Protein AF-A0A8W8J3T0-F1 (afdb_monomer_lite)

Foldseek 3Di:
DVVLLVVVCVVPVDCVQPPPVLVVLLVLLLVLLCLQQVAAPCQCVVVDPDPDVCGNVVNVVSNVSSVVSLVVSLVVLVCCQCVVQVPPCPPHDSSNSVSSNVSSVVSSVVSVCSNPVDPPPPPD

Structure (mmCIF, N/CA/C/O backbone):
data_AF-A0A8W8J3T0-F1
#
_entry.id   AF-A0A8W8J3T0-F1
#
loop_
_atom_site.group_PDB
_atom_site.id
_atom_site.type_symbol
_atom_site.label_atom_id
_atom_site.label_alt_id
_atom_site.label_comp_id
_atom_site.label_asym_id
_atom_site.label_entity_id
_atom_site.label_seq_id
_atom_site.pdbx_PDB_ins_code
_atom_site.Cartn_x
_atom_site.Cartn_y
_atom_site.Cartn_z
_atom_site.occupancy
_atom_site.B_iso_or_equiv
_atom_site.auth_seq_id
_atom_site.auth_comp_id
_atom_site.auth_asym_id
_atom_site.auth_atom_id
_atom_site.pdbx_PDB_model_num
ATOM 1 N N . GLY A 1 1 ? -5.640 -7.454 -0.450 1.00 80.81 1 GLY A N 1
ATOM 2 C CA . GLY A 1 1 ? -5.520 -6.160 0.244 1.00 80.81 1 GLY A CA 1
ATOM 3 C C . GLY A 1 1 ? -6.881 -5.531 0.464 1.00 80.81 1 GLY A C 1
ATOM 4 O O . GLY A 1 1 ? -7.408 -5.651 1.555 1.00 80.81 1 GLY A O 1
ATOM 5 N N . TRP A 1 2 ? -7.462 -4.909 -0.566 1.00 89.06 2 TRP A N 1
ATOM 6 C CA . TRP A 1 2 ? -8.687 -4.097 -0.457 1.00 89.06 2 TRP A CA 1
ATOM 7 C C . TRP A 1 2 ? -9.894 -4.780 0.194 1.00 89.06 2 TRP A C 1
ATOM 9 O O . TRP A 1 2 ? -10.558 -4.149 1.005 1.00 89.06 2 TRP A O 1
ATOM 19 N N . TRP A 1 3 ? -10.127 -6.066 -0.076 1.00 88.44 3 TRP A N 1
ATOM 20 C CA . TRP A 1 3 ? -11.219 -6.826 0.544 1.00 88.44 3 TRP A CA 1
ATOM 21 C C . TRP A 1 3 ? -11.219 -6.787 2.079 1.00 88.44 3 TRP A C 1
ATOM 23 O O . TRP A 1 3 ? -12.280 -6.664 2.674 1.00 88.44 3 TRP A O 1
ATOM 33 N N . ILE A 1 4 ? -10.042 -6.813 2.712 1.00 88.75 4 ILE A N 1
ATOM 34 C CA . ILE A 1 4 ? -9.906 -6.796 4.180 1.00 88.75 4 ILE A CA 1
ATOM 35 C C . ILE A 1 4 ? -10.324 -5.437 4.756 1.00 88.75 4 ILE A C 1
ATOM 37 O O . ILE A 1 4 ? -10.944 -5.361 5.809 1.00 88.75 4 ILE A O 1
ATOM 41 N N . VAL A 1 5 ? -10.008 -4.350 4.050 1.00 88.44 5 VAL A N 1
ATOM 42 C CA . VAL A 1 5 ? -10.386 -3.000 4.484 1.00 88.44 5 VAL A CA 1
ATOM 43 C C . VAL A 1 5 ? -11.838 -2.672 4.157 1.00 88.44 5 VAL A C 1
ATOM 45 O O . VAL A 1 5 ? -12.456 -1.918 4.899 1.00 88.44 5 VAL A O 1
ATOM 48 N N . ILE A 1 6 ? -12.408 -3.257 3.102 1.00 88.56 6 ILE A N 1
ATOM 49 C CA . ILE A 1 6 ? -13.845 -3.152 2.813 1.00 88.56 6 ILE A CA 1
ATOM 50 C C . ILE A 1 6 ? -14.662 -3.864 3.897 1.00 88.56 6 ILE A C 1
ATOM 52 O O . ILE A 1 6 ? -15.648 -3.305 4.364 1.00 88.56 6 ILE A O 1
ATOM 56 N N . ASP A 1 7 ? -14.231 -5.050 4.329 1.00 89.56 7 ASP A N 1
ATOM 57 C CA . ASP A 1 7 ? -14.840 -5.768 5.454 1.00 89.56 7 ASP A CA 1
ATOM 58 C C . ASP A 1 7 ? -14.794 -4.937 6.749 1.00 89.56 7 ASP A C 1
ATOM 60 O O . ASP A 1 7 ? -15.827 -4.685 7.369 1.00 89.56 7 ASP A O 1
ATOM 64 N N . ALA A 1 8 ? -13.622 -4.391 7.094 1.00 86.50 8 ALA A N 1
ATOM 65 C CA . ALA A 1 8 ? -13.485 -3.512 8.254 1.00 86.50 8 ALA A CA 1
ATOM 66 C C . ALA A 1 8 ? -14.356 -2.243 8.152 1.00 86.50 8 ALA A C 1
ATOM 68 O O . ALA A 1 8 ? -14.984 -1.857 9.134 1.00 86.50 8 ALA A O 1
ATOM 69 N N . ALA A 1 9 ? -14.448 -1.618 6.974 1.00 86.44 9 ALA A N 1
ATOM 70 C CA . ALA A 1 9 ? -15.292 -0.440 6.755 1.00 86.44 9 ALA A CA 1
ATOM 71 C C . ALA A 1 9 ? -16.797 -0.756 6.824 1.00 86.44 9 ALA A C 1
ATOM 73 O O . ALA A 1 9 ? -17.586 0.100 7.217 1.00 86.44 9 ALA A O 1
ATOM 74 N N . ALA A 1 10 ? -17.207 -1.973 6.454 1.00 86.88 10 ALA A N 1
ATOM 75 C CA . ALA A 1 10 ? -18.591 -2.420 6.577 1.00 86.88 10 ALA A CA 1
ATOM 76 C C . ALA A 1 10 ? -18.977 -2.711 8.038 1.00 86.88 10 ALA A C 1
ATOM 78 O O . ALA A 1 10 ? -20.106 -2.432 8.437 1.00 86.88 10 ALA A O 1
ATOM 79 N N . MET A 1 11 ? -18.043 -3.241 8.835 1.00 86.56 11 MET A N 1
ATOM 80 C CA . MET A 1 11 ? -18.246 -3.524 10.259 1.00 86.56 11 MET A CA 1
ATOM 81 C C . MET A 1 11 ? -18.209 -2.253 11.127 1.00 86.56 11 MET A C 1
ATOM 83 O O . MET A 1 11 ? -18.921 -2.170 12.127 1.00 86.56 11 MET A O 1
ATOM 87 N N . TYR A 1 12 ? -17.404 -1.259 10.736 1.00 84.25 12 TYR A N 1
ATOM 88 C CA . TYR A 1 12 ? -17.196 -0.007 11.472 1.00 84.25 12 TYR A CA 1
ATOM 89 C C . TYR A 1 12 ? -17.506 1.214 10.587 1.00 84.25 12 TYR A C 1
ATOM 91 O O . TYR A 1 12 ? -16.588 1.864 10.084 1.00 84.25 12 TYR A O 1
ATOM 99 N N . PRO A 1 13 ? -18.798 1.536 10.374 1.00 77.31 13 PRO A N 1
ATOM 100 C CA . PRO A 1 13 ? -19.206 2.641 9.502 1.00 77.31 13 PRO A CA 1
ATOM 101 C C . PRO A 1 13 ? -19.000 4.031 10.129 1.00 77.31 13 PRO A C 1
ATOM 103 O O . PRO A 1 13 ? -19.009 5.037 9.415 1.00 77.31 13 PRO A O 1
ATOM 106 N N . ASP A 1 14 ? -18.837 4.098 11.451 1.00 82.00 14 ASP A N 1
ATOM 107 C CA . ASP A 1 14 ? -18.678 5.341 12.198 1.00 82.00 14 ASP A CA 1
ATOM 108 C C . ASP A 1 14 ? -17.248 5.902 12.069 1.00 82.00 14 ASP A C 1
ATOM 110 O O . ASP A 1 14 ? -16.262 5.222 12.356 1.00 82.00 14 ASP A O 1
ATOM 114 N N . GLU A 1 15 ? -17.118 7.191 11.730 1.00 78.19 15 GLU A N 1
ATOM 115 C CA . GLU A 1 15 ? -15.810 7.858 11.551 1.00 78.19 15 GLU A CA 1
ATOM 116 C C . GLU A 1 15 ? -14.951 7.906 12.822 1.00 78.19 15 GLU A C 1
ATOM 118 O O . GLU A 1 15 ? -13.726 8.000 12.729 1.00 78.19 15 GLU A O 1
ATOM 123 N N . LYS A 1 16 ? -15.584 7.837 14.002 1.00 74.00 16 LYS A N 1
ATOM 124 C CA . LYS A 1 16 ? -14.890 7.740 15.297 1.00 74.00 16 LYS A CA 1
ATOM 125 C C . LYS A 1 16 ? -14.101 6.435 15.425 1.00 74.00 16 LYS A C 1
ATOM 127 O O . LYS A 1 16 ? -13.024 6.455 16.006 1.00 74.00 16 LYS A O 1
ATOM 132 N N . ASP A 1 17 ? -14.610 5.347 14.851 1.00 77.44 17 ASP A N 1
ATOM 133 C CA . ASP A 1 17 ? -14.028 4.011 14.968 1.00 77.44 17 ASP A CA 1
ATOM 134 C C . ASP A 1 17 ? -13.109 3.727 13.773 1.00 77.44 17 ASP A C 1
ATOM 136 O O . ASP A 1 17 ? -12.067 3.076 13.903 1.00 77.44 17 ASP A O 1
ATOM 140 N N . PHE A 1 18 ? -13.447 4.280 12.603 1.00 81.56 18 PHE A N 1
ATOM 141 C CA . PHE A 1 18 ? -12.632 4.162 11.407 1.00 81.56 18 PHE A CA 1
ATOM 142 C C . PHE A 1 18 ? -12.596 5.449 10.578 1.00 81.56 18 PHE A C 1
ATOM 144 O O . PHE A 1 18 ? -13.525 5.803 9.850 1.00 81.56 18 PHE A O 1
ATOM 151 N N . ASN A 1 19 ? -11.463 6.150 10.654 1.00 84.00 19 ASN A N 1
ATOM 152 C CA . ASN A 1 19 ? -11.266 7.375 9.896 1.00 84.00 19 ASN A CA 1
ATOM 153 C C . ASN A 1 19 ? -11.045 7.063 8.406 1.00 84.00 19 ASN A C 1
ATOM 155 O O . ASN A 1 19 ? -10.075 6.403 8.025 1.00 84.00 19 ASN A O 1
ATOM 159 N N . LYS A 1 20 ? -11.897 7.631 7.545 1.00 81.56 20 LYS A N 1
ATOM 160 C CA . LYS A 1 20 ? -11.833 7.479 6.081 1.00 81.56 20 LYS A CA 1
ATOM 161 C C . LYS A 1 20 ? -10.485 7.897 5.483 1.00 81.56 20 LYS A C 1
ATOM 163 O O . LYS A 1 20 ? -10.098 7.385 4.434 1.00 81.56 20 LYS A O 1
ATOM 168 N N . ALA A 1 21 ? -9.735 8.779 6.147 1.00 85.88 21 ALA A N 1
ATOM 169 C CA . ALA A 1 21 ? -8.395 9.172 5.722 1.00 85.88 21 ALA A CA 1
ATOM 170 C C . ALA A 1 21 ? -7.420 7.982 5.660 1.00 85.88 21 ALA A C 1
ATOM 172 O O . ALA A 1 21 ? -6.509 7.988 4.829 1.00 85.88 21 ALA A O 1
ATOM 173 N N . PHE A 1 22 ? -7.625 6.932 6.464 1.00 86.56 22 PHE A N 1
ATOM 174 C CA . PHE A 1 22 ? -6.748 5.759 6.488 1.00 86.56 22 PHE A CA 1
ATOM 175 C C . PHE A 1 22 ? -6.787 4.943 5.188 1.00 86.56 22 PHE A C 1
ATOM 177 O O . PHE A 1 22 ? -5.798 4.288 4.850 1.00 86.56 22 PHE A O 1
ATOM 184 N N . HIS A 1 23 ? -7.847 5.065 4.380 1.00 88.12 23 HIS A N 1
ATOM 185 C CA . HIS A 1 23 ? -7.896 4.471 3.039 1.00 88.12 23 HIS A CA 1
ATOM 186 C C . HIS A 1 23 ? -6.824 5.020 2.097 1.00 88.12 23 HIS A C 1
ATOM 188 O O . HIS A 1 23 ? -6.337 4.295 1.227 1.00 88.12 23 HIS A O 1
ATOM 194 N N . THR A 1 24 ? -6.419 6.276 2.291 1.00 89.75 24 THR A N 1
ATOM 195 C CA . THR A 1 24 ? -5.397 6.952 1.480 1.00 89.75 24 THR A CA 1
ATOM 196 C C . THR A 1 24 ? -4.087 6.168 1.469 1.00 89.75 24 THR A C 1
ATOM 198 O O . THR A 1 24 ? -3.434 6.052 0.435 1.00 89.75 24 THR A O 1
ATOM 201 N N . CYS A 1 25 ? -3.738 5.556 2.603 1.00 91.25 25 CYS A N 1
ATOM 202 C CA . CYS A 1 25 ? -2.553 4.720 2.731 1.00 91.25 25 CYS A CA 1
ATOM 203 C C . CYS A 1 25 ? -2.595 3.525 1.756 1.00 91.25 25 CYS A C 1
ATOM 205 O O . CYS A 1 25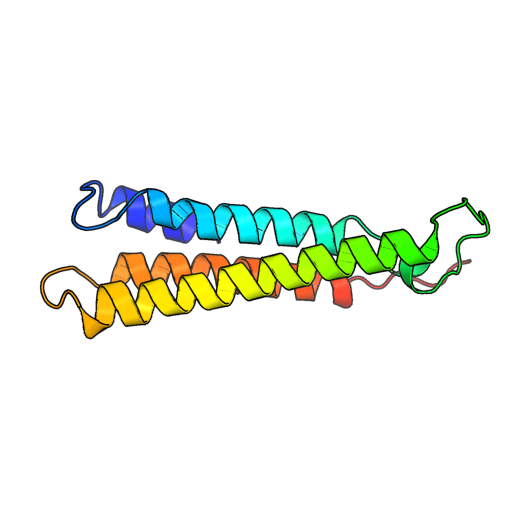 ? -1.667 3.320 0.972 1.00 91.25 25 CYS A O 1
ATOM 207 N N . GLY A 1 26 ? -3.730 2.817 1.706 1.00 90.75 26 GLY A N 1
ATOM 208 C CA . GLY A 1 26 ? -3.953 1.719 0.763 1.00 90.75 26 GLY A CA 1
ATOM 209 C C . GLY A 1 26 ? -3.958 2.157 -0.709 1.00 90.75 26 GLY A C 1
ATOM 210 O O . GLY A 1 26 ? -3.494 1.408 -1.576 1.00 90.75 26 GLY A O 1
ATOM 211 N N . VAL A 1 27 ? -4.426 3.376 -1.011 1.00 93.31 27 VAL A N 1
ATOM 212 C CA . VAL A 1 27 ? -4.343 3.958 -2.366 1.00 93.31 27 VAL A CA 1
ATOM 213 C C . VAL A 1 27 ? -2.885 4.150 -2.777 1.00 93.31 27 VAL A C 1
ATOM 215 O O . VAL A 1 27 ? -2.498 3.686 -3.849 1.00 93.31 27 VAL A O 1
ATOM 218 N N . PHE A 1 28 ? -2.055 4.749 -1.918 1.00 92.88 28 PHE A N 1
ATOM 219 C CA . PHE A 1 28 ? -0.628 4.930 -2.200 1.00 92.88 28 PHE A CA 1
ATOM 220 C C . PHE A 1 28 ? 0.112 3.602 -2.375 1.00 92.88 28 PHE A C 1
ATOM 222 O O . PHE A 1 28 ? 0.911 3.486 -3.304 1.00 92.88 28 PHE A O 1
ATOM 229 N N . ALA A 1 29 ? -0.208 2.575 -1.581 1.00 92.62 29 ALA A N 1
ATOM 230 C CA . ALA A 1 29 ? 0.335 1.231 -1.789 1.00 92.62 29 ALA A CA 1
ATOM 231 C C . ALA A 1 29 ? -0.060 0.643 -3.154 1.00 92.62 29 ALA A C 1
ATOM 233 O O . ALA A 1 29 ? 0.743 -0.016 -3.814 1.00 92.62 29 ALA A O 1
ATOM 234 N N . THR A 1 30 ? -1.290 0.893 -3.609 1.00 94.38 30 THR A N 1
ATOM 235 C CA . THR A 1 30 ? -1.770 0.410 -4.915 1.00 94.38 30 THR A CA 1
ATOM 236 C C . THR A 1 30 ? -1.097 1.155 -6.067 1.00 94.38 30 THR A C 1
ATOM 238 O O . THR A 1 30 ? -0.707 0.541 -7.056 1.00 94.38 30 THR A O 1
ATOM 241 N N . LEU A 1 31 ? -0.894 2.468 -5.933 1.00 93.50 31 LEU A N 1
ATOM 242 C CA . LEU A 1 31 ? -0.101 3.231 -6.895 1.00 93.50 31 LEU A CA 1
ATOM 243 C C . LEU A 1 31 ? 1.341 2.713 -6.928 1.00 93.50 31 LEU A C 1
ATOM 245 O O . LEU A 1 31 ? 1.851 2.432 -8.007 1.00 93.50 31 LEU A O 1
ATOM 249 N N . ALA A 1 32 ? 1.970 2.490 -5.772 1.00 92.56 32 ALA A N 1
ATOM 250 C CA . ALA A 1 32 ? 3.311 1.913 -5.687 1.00 92.56 32 ALA A CA 1
ATOM 251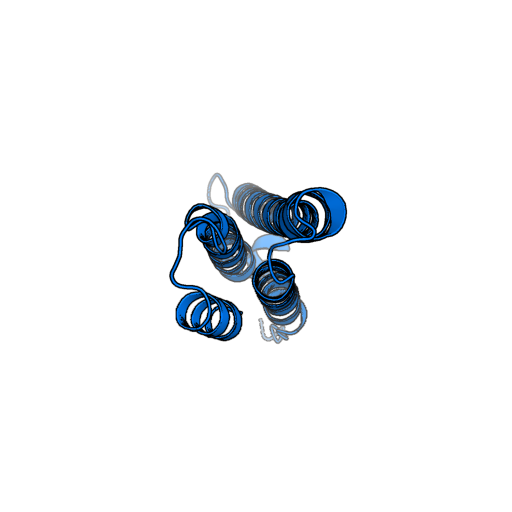 C C . ALA A 1 32 ? 3.407 0.568 -6.422 1.00 92.56 32 ALA A C 1
ATOM 253 O O . ALA A 1 32 ? 4.346 0.353 -7.189 1.00 92.56 32 ALA A O 1
ATOM 254 N N . PHE A 1 33 ? 2.398 -0.299 -6.271 1.00 92.38 33 PHE A N 1
ATOM 255 C CA . PHE A 1 33 ? 2.304 -1.552 -7.020 1.00 92.38 33 PHE A CA 1
ATOM 256 C C . PHE A 1 33 ? 2.356 -1.322 -8.537 1.00 92.38 33 PHE A C 1
ATOM 258 O O . PHE A 1 33 ? 3.122 -2.002 -9.221 1.00 92.38 33 PHE A O 1
ATOM 265 N N . PHE A 1 34 ? 1.595 -0.362 -9.070 1.00 91.94 34 PHE A N 1
ATOM 266 C CA . PHE A 1 34 ? 1.642 -0.046 -10.499 1.00 91.94 34 PHE A CA 1
ATOM 267 C C . PHE A 1 34 ? 2.999 0.516 -10.918 1.00 91.94 34 PHE A C 1
ATOM 269 O O . PHE A 1 34 ? 3.552 0.049 -11.905 1.00 91.94 34 PHE A O 1
ATOM 276 N N . PHE A 1 35 ? 3.574 1.450 -10.157 1.00 89.94 35 PHE A N 1
ATOM 277 C CA . PHE A 1 35 ? 4.877 2.042 -10.475 1.00 89.94 35 PHE A CA 1
ATOM 278 C C . PHE A 1 35 ? 6.005 0.999 -10.525 1.00 89.94 35 PHE A C 1
ATOM 280 O O . PHE A 1 35 ? 6.833 1.021 -11.434 1.00 89.94 35 PHE A O 1
ATOM 287 N N . ILE A 1 36 ? 6.035 0.059 -9.577 1.00 89.50 36 ILE A N 1
ATOM 288 C CA . ILE A 1 36 ? 7.071 -0.983 -9.512 1.00 89.50 36 ILE A CA 1
ATOM 289 C C . ILE A 1 36 ? 6.936 -1.969 -10.683 1.00 89.50 36 ILE A C 1
ATOM 291 O O . ILE A 1 36 ? 7.938 -2.376 -11.286 1.00 89.50 36 ILE A O 1
ATOM 295 N N . ASN A 1 37 ? 5.698 -2.345 -11.013 1.00 88.25 37 ASN A N 1
ATOM 296 C CA . ASN A 1 37 ? 5.408 -3.413 -11.969 1.00 88.25 37 ASN A CA 1
ATOM 297 C C . ASN A 1 37 ? 5.175 -2.928 -13.408 1.00 88.25 37 ASN A C 1
ATOM 299 O O . ASN A 1 37 ? 5.183 -3.750 -14.319 1.00 88.25 37 ASN A O 1
ATOM 303 N N . SER A 1 38 ? 5.021 -1.619 -13.642 1.00 87.31 38 SER A N 1
ATOM 304 C CA . SER A 1 38 ? 4.871 -1.050 -14.991 1.00 87.31 38 SER A CA 1
ATOM 305 C C . SER A 1 38 ? 6.175 -1.012 -15.790 1.00 87.31 38 SER A C 1
ATOM 307 O O . SER A 1 38 ? 6.140 -0.817 -17.000 1.00 87.31 38 SER A O 1
ATOM 309 N N . VAL A 1 39 ? 7.326 -1.158 -15.128 1.00 82.69 39 VAL A N 1
ATOM 310 C CA . VAL A 1 39 ? 8.656 -1.116 -15.756 1.00 82.69 39 VAL A CA 1
ATOM 311 C C . VAL A 1 39 ? 9.182 -2.542 -15.913 1.00 82.69 39 VAL A C 1
ATOM 313 O O . VAL A 1 39 ? 9.199 -3.297 -14.936 1.00 82.69 39 VAL A O 1
ATOM 316 N N . SER A 1 40 ? 9.642 -2.925 -17.109 1.00 78.25 40 SER A N 1
ATOM 317 C CA . SER A 1 40 ? 10.215 -4.265 -17.319 1.00 78.25 40 SER A CA 1
ATOM 318 C C . SER A 1 40 ? 11.587 -4.407 -16.653 1.00 78.25 40 SER A C 1
ATOM 320 O O . SER A 1 40 ? 12.272 -3.412 -16.396 1.00 78.25 40 SER A O 1
ATOM 322 N N . ASN A 1 41 ? 12.012 -5.639 -16.353 1.00 73.69 41 ASN A N 1
ATOM 323 C CA . ASN A 1 41 ? 13.351 -5.848 -15.799 1.00 73.69 41 ASN A CA 1
ATOM 324 C C . ASN A 1 41 ? 14.427 -5.578 -16.868 1.00 73.69 41 ASN A C 1
ATOM 326 O O . ASN A 1 41 ? 15.451 -4.971 -16.551 1.00 73.69 41 ASN A O 1
ATOM 330 N N . GLY A 1 42 ? 14.155 -5.891 -18.140 1.00 71.31 42 GLY A N 1
ATOM 331 C CA . GLY A 1 42 ? 15.008 -5.520 -19.281 1.00 71.31 42 GLY A CA 1
ATOM 332 C C . GLY A 1 42 ? 15.266 -4.010 -19.435 1.00 71.31 42 GLY A C 1
ATOM 333 O O . GLY A 1 42 ? 16.396 -3.606 -19.710 1.00 71.31 42 GLY A O 1
ATOM 334 N N . GLN A 1 43 ? 14.272 -3.152 -19.170 1.00 72.81 43 GLN A N 1
ATOM 335 C CA . GLN A 1 43 ? 14.439 -1.687 -19.197 1.00 72.81 43 GLN A CA 1
ATOM 336 C C . GLN A 1 43 ? 15.348 -1.170 -18.071 1.00 72.81 43 GLN A C 1
ATOM 338 O O . GLN A 1 43 ? 16.023 -0.154 -18.230 1.00 72.81 43 GLN A O 1
ATOM 343 N N . ILE A 1 44 ? 15.389 -1.874 -16.937 1.00 71.31 44 ILE A N 1
ATOM 344 C CA . ILE A 1 44 ? 16.250 -1.537 -15.794 1.00 71.31 44 ILE A CA 1
ATOM 345 C C . ILE A 1 44 ? 17.686 -2.024 -16.028 1.00 71.31 44 ILE A C 1
ATOM 347 O O . ILE A 1 44 ? 18.636 -1.319 -15.672 1.00 71.31 44 ILE A O 1
ATOM 351 N N . ARG A 1 45 ? 17.839 -3.217 -16.626 1.00 70.94 45 ARG A N 1
ATOM 352 C CA . ARG A 1 45 ? 19.134 -3.837 -16.968 1.00 70.94 45 ARG A CA 1
ATOM 353 C C . ARG A 1 45 ? 19.807 -3.182 -18.166 1.00 70.94 45 ARG A C 1
ATOM 355 O O . ARG A 1 45 ? 21.028 -3.217 -18.252 1.00 70.94 45 ARG A O 1
ATOM 362 N N . GLY A 1 46 ? 19.024 -2.545 -19.031 1.00 65.31 46 GLY A N 1
ATOM 363 C CA . GLY A 1 46 ? 19.558 -1.797 -20.154 1.00 65.31 46 GLY A CA 1
ATOM 364 C C . GLY A 1 46 ? 19.668 -2.561 -21.462 1.00 65.31 46 GLY A C 1
ATOM 365 O O . GLY A 1 46 ? 20.372 -2.104 -22.351 1.00 65.31 46 GLY A O 1
ATOM 366 N N . GLU A 1 47 ? 18.954 -3.677 -21.606 1.00 61.62 47 GLU A N 1
ATOM 367 C CA . GLU A 1 47 ? 18.978 -4.506 -22.823 1.00 61.62 47 GLU A CA 1
ATOM 368 C C . GLU A 1 47 ? 18.038 -3.986 -23.927 1.00 61.62 47 GLU A C 1
ATOM 370 O O . G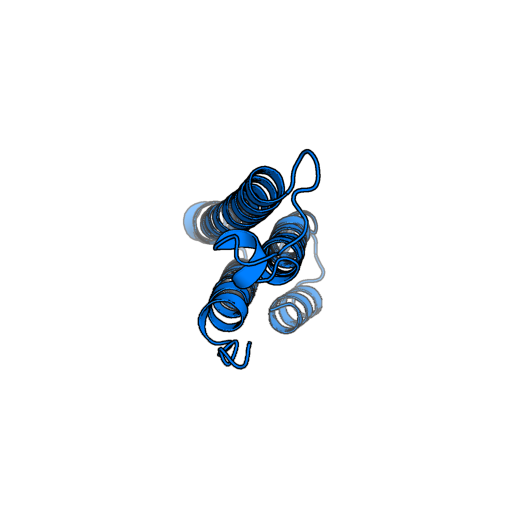LU A 1 47 ? 17.798 -4.635 -24.938 1.00 61.62 47 GLU A O 1
ATOM 375 N N . SER A 1 48 ? 17.484 -2.782 -23.754 1.00 56.78 48 SER A N 1
ATOM 376 C CA . SER A 1 48 ? 16.710 -2.109 -24.797 1.00 56.78 48 SER A CA 1
ATOM 377 C C . SER A 1 48 ? 17.643 -1.451 -25.813 1.00 56.78 48 SER A C 1
ATOM 379 O O . SER A 1 48 ? 18.350 -0.505 -25.483 1.00 56.78 48 SER A O 1
ATOM 381 N N . TYR A 1 49 ? 17.566 -1.886 -27.073 1.00 52.31 49 TYR A N 1
ATOM 382 C CA . TYR A 1 49 ? 18.297 -1.320 -28.219 1.00 52.31 49 TYR A CA 1
ATOM 383 C C . TYR A 1 49 ? 17.910 0.131 -28.586 1.00 52.31 49 TYR A C 1
ATOM 385 O O . TYR A 1 49 ? 18.437 0.677 -29.552 1.00 52.31 49 TYR A O 1
ATOM 393 N N . THR A 1 50 ? 16.992 0.765 -27.843 1.00 54.75 50 THR A N 1
ATOM 394 C CA . THR A 1 50 ? 16.585 2.160 -28.054 1.00 54.75 50 THR A CA 1
ATOM 395 C C . THR A 1 50 ? 17.166 3.043 -26.949 1.00 54.75 50 THR A C 1
ATOM 397 O O . THR A 1 50 ? 16.696 3.057 -25.811 1.00 54.75 50 THR A O 1
ATOM 400 N N . ASP A 1 51 ? 18.203 3.800 -27.292 1.00 55.56 51 ASP A N 1
ATOM 401 C CA . ASP A 1 51 ? 18.776 4.828 -26.425 1.00 55.56 51 ASP A CA 1
ATOM 402 C C . ASP A 1 51 ? 17.926 6.104 -26.554 1.00 55.56 51 ASP A C 1
ATOM 404 O O . ASP A 1 51 ? 18.240 7.050 -27.274 1.00 55.56 51 ASP A O 1
ATOM 408 N N . GLY A 1 52 ? 16.734 6.084 -25.952 1.00 56.00 52 GLY A N 1
ATOM 409 C CA . GLY A 1 52 ? 15.943 7.302 -25.780 1.00 56.00 52 GLY A CA 1
ATOM 410 C C . GLY A 1 52 ? 16.613 8.217 -24.749 1.00 56.00 52 GLY A C 1
ATOM 411 O O . GLY A 1 52 ? 17.159 7.726 -23.767 1.00 56.00 52 GLY A O 1
ATOM 412 N N . CYS A 1 53 ? 16.499 9.541 -24.911 1.00 55.47 53 CYS A N 1
ATOM 413 C CA . CYS A 1 53 ? 17.203 10.581 -24.131 1.00 55.47 53 CYS A CA 1
ATOM 414 C C . CYS A 1 53 ? 17.080 10.494 -22.583 1.00 55.47 53 CYS A C 1
ATOM 416 O O . CYS A 1 53 ? 17.794 11.192 -21.866 1.00 55.47 53 CYS A O 1
ATOM 418 N N . LEU A 1 54 ? 16.175 9.660 -22.054 1.00 57.72 54 LEU A N 1
ATOM 419 C CA . LEU A 1 54 ? 15.937 9.432 -20.622 1.00 57.72 54 LEU A CA 1
ATOM 420 C C . LEU A 1 54 ? 15.911 7.939 -20.221 1.00 57.72 54 LEU A C 1
ATOM 422 O O . LEU A 1 54 ? 15.673 7.648 -19.055 1.00 57.72 54 LEU A O 1
ATOM 426 N N . GLY A 1 55 ? 16.166 7.002 -21.144 1.00 69.31 55 GLY A N 1
ATOM 427 C CA . GLY A 1 55 ? 15.863 5.560 -21.069 1.00 69.31 55 GLY A CA 1
ATOM 428 C C . GLY A 1 55 ? 16.048 4.875 -19.704 1.00 69.31 55 GLY A C 1
ATOM 429 O O . GLY A 1 55 ? 15.123 4.819 -18.892 1.00 69.31 55 GLY A O 1
ATOM 430 N N . GLN A 1 56 ? 17.233 4.317 -19.442 1.00 74.94 56 GLN A N 1
ATOM 431 C CA . GLN A 1 56 ? 17.493 3.536 -18.219 1.00 74.94 56 GLN A CA 1
ATOM 432 C C . GLN A 1 56 ? 17.385 4.372 -16.936 1.00 74.94 56 GLN A C 1
ATOM 434 O O . GLN A 1 56 ? 16.941 3.880 -15.897 1.00 74.94 56 GLN A O 1
ATOM 439 N N . THR A 1 57 ? 17.789 5.643 -16.989 1.00 79.94 57 THR A N 1
ATOM 440 C CA . THR A 1 57 ? 17.774 6.532 -15.821 1.00 79.94 57 THR A CA 1
ATOM 441 C C . THR A 1 57 ? 16.344 6.822 -15.369 1.00 79.94 57 THR A C 1
ATOM 443 O O . THR A 1 57 ? 16.055 6.719 -14.178 1.00 79.94 57 THR A O 1
ATOM 446 N N . ALA A 1 58 ? 15.419 7.095 -16.295 1.00 82.06 58 ALA A N 1
ATOM 447 C CA . ALA A 1 58 ? 14.008 7.287 -15.969 1.00 8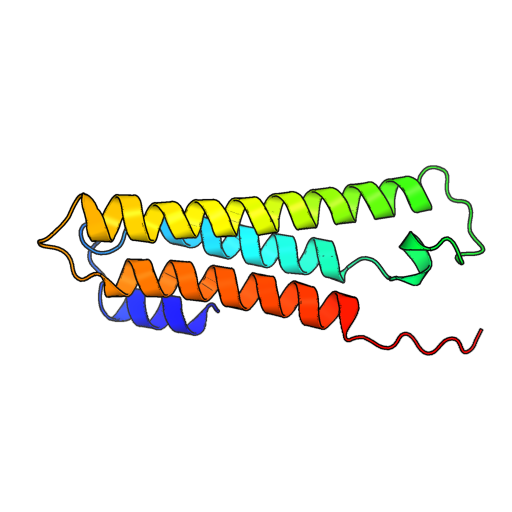2.06 58 ALA A CA 1
ATOM 448 C C . ALA A 1 58 ? 13.360 5.999 -15.457 1.00 82.06 58 ALA A C 1
ATOM 450 O O . ALA A 1 58 ? 12.615 6.060 -14.484 1.00 82.06 58 ALA A O 1
ATOM 451 N N . ALA A 1 59 ? 13.691 4.834 -16.027 1.00 84.06 59 ALA A N 1
ATOM 452 C CA . ALA A 1 59 ? 13.210 3.545 -15.523 1.00 84.06 59 ALA A CA 1
ATOM 453 C C . ALA A 1 59 ? 13.628 3.304 -14.058 1.00 84.06 59 ALA A C 1
ATOM 455 O O . ALA A 1 59 ? 12.824 2.848 -13.242 1.00 84.06 59 ALA A O 1
ATOM 456 N N . ARG A 1 60 ? 14.865 3.671 -13.694 1.00 86.38 60 ARG A N 1
ATOM 457 C CA . ARG A 1 60 ? 15.366 3.586 -12.312 1.00 86.38 60 ARG A CA 1
ATOM 458 C C . ARG A 1 60 ? 14.692 4.590 -11.381 1.00 86.38 60 ARG A C 1
ATOM 460 O O . ARG A 1 60 ? 14.313 4.210 -10.279 1.00 86.38 60 ARG A O 1
ATOM 467 N N . VAL A 1 61 ? 14.510 5.840 -11.813 1.00 88.69 61 VAL A N 1
ATOM 468 C CA . VAL A 1 61 ? 13.803 6.868 -11.025 1.00 88.69 61 VAL A CA 1
ATOM 469 C C . VAL A 1 61 ? 12.345 6.469 -10.797 1.00 88.69 61 VAL A C 1
ATOM 471 O O . VAL A 1 61 ? 11.846 6.580 -9.681 1.00 88.69 61 VAL A O 1
ATOM 474 N N . TRP A 1 62 ? 11.678 5.938 -11.821 1.00 89.56 62 TRP A N 1
ATOM 475 C CA . TRP A 1 62 ? 10.300 5.460 -11.732 1.00 89.56 62 TRP A CA 1
ATOM 476 C C . TRP A 1 62 ? 10.156 4.322 -10.717 1.00 89.56 62 TRP A C 1
ATOM 478 O O . TRP A 1 62 ? 9.282 4.357 -9.850 1.00 89.56 62 TRP A O 1
ATOM 488 N N . LEU A 1 63 ? 11.072 3.351 -10.769 1.00 89.88 63 LEU A N 1
ATOM 489 C CA . LEU A 1 63 ? 11.139 2.262 -9.799 1.00 89.88 63 LEU A CA 1
ATOM 490 C C . LEU A 1 63 ? 11.445 2.780 -8.387 1.00 89.88 63 LEU A C 1
ATOM 492 O O . LEU A 1 63 ? 10.810 2.343 -7.430 1.00 89.88 63 LEU A O 1
ATOM 496 N N . PHE A 1 64 ? 12.372 3.729 -8.249 1.00 91.06 64 PHE A N 1
ATOM 497 C CA . PHE A 1 64 ? 12.722 4.32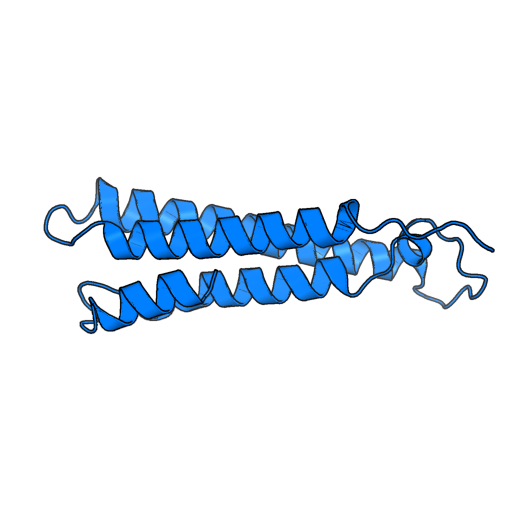6 -6.961 1.00 91.06 64 PHE A CA 1
ATOM 498 C C . PHE A 1 64 ? 11.524 5.027 -6.310 1.00 91.06 64 PHE A C 1
ATOM 500 O O . PHE A 1 64 ? 11.256 4.801 -5.132 1.00 91.06 64 PHE A O 1
ATOM 507 N N . ILE A 1 65 ? 10.761 5.812 -7.077 1.00 92.94 65 ILE A N 1
ATOM 508 C CA . ILE A 1 65 ? 9.527 6.456 -6.602 1.00 92.94 65 ILE A CA 1
ATOM 509 C C . ILE A 1 65 ? 8.501 5.401 -6.170 1.00 92.94 65 ILE A C 1
ATOM 511 O O . ILE A 1 65 ? 7.899 5.533 -5.104 1.00 92.94 65 ILE A O 1
ATOM 515 N N . GLY A 1 66 ? 8.347 4.324 -6.947 1.00 92.06 66 GLY A N 1
ATOM 516 C CA . GLY A 1 66 ? 7.471 3.207 -6.596 1.00 92.06 66 GLY A CA 1
ATOM 517 C C . GLY A 1 66 ? 7.837 2.566 -5.253 1.00 92.06 66 GLY A C 1
ATOM 518 O O . GLY A 1 66 ? 6.974 2.405 -4.391 1.00 92.06 66 GLY A O 1
ATOM 519 N N . PHE A 1 67 ? 9.119 2.266 -5.030 1.00 92.38 67 PHE A N 1
ATOM 520 C CA . PHE A 1 67 ? 9.590 1.731 -3.749 1.00 92.38 67 PHE A CA 1
ATOM 521 C C . PHE A 1 67 ? 9.434 2.728 -2.600 1.00 92.38 67 PHE A C 1
ATOM 523 O O . PHE A 1 67 ? 8.987 2.336 -1.524 1.00 92.38 67 PHE A O 1
ATOM 530 N N . LEU A 1 68 ? 9.746 4.008 -2.820 1.00 95.25 68 LEU A N 1
ATOM 531 C CA . LEU A 1 68 ? 9.580 5.058 -1.815 1.00 95.25 68 LEU A CA 1
ATOM 532 C C . LEU A 1 68 ? 8.122 5.155 -1.352 1.00 95.25 68 LEU A C 1
ATOM 534 O O . LEU A 1 68 ? 7.855 5.173 -0.152 1.00 95.25 68 LEU A O 1
ATOM 538 N N . MET A 1 69 ? 7.178 5.162 -2.294 1.00 93.38 69 MET A N 1
ATOM 539 C CA . MET A 1 69 ? 5.748 5.165 -1.992 1.00 93.38 69 MET A CA 1
ATOM 540 C C . MET A 1 69 ? 5.307 3.888 -1.269 1.00 93.38 69 MET A C 1
ATOM 542 O O . MET A 1 69 ? 4.540 3.978 -0.315 1.00 93.38 69 MET A O 1
ATOM 546 N N . GLY A 1 70 ? 5.808 2.717 -1.679 1.00 93.44 70 GLY A N 1
ATOM 547 C CA . GLY A 1 70 ? 5.467 1.435 -1.056 1.00 93.44 70 GLY A CA 1
ATOM 548 C C . GLY A 1 70 ? 5.974 1.299 0.384 1.00 93.44 70 GLY A C 1
ATOM 549 O O . GLY A 1 70 ? 5.233 0.865 1.265 1.00 93.44 70 GLY A O 1
ATOM 550 N N . PHE A 1 71 ? 7.214 1.716 0.656 1.00 93.44 71 PHE A N 1
ATOM 551 C CA . PHE A 1 71 ? 7.740 1.762 2.024 1.00 93.44 71 PHE A CA 1
ATOM 552 C C . PHE A 1 71 ? 7.048 2.842 2.858 1.00 93.44 71 PHE A C 1
ATOM 554 O O . PHE A 1 71 ? 6.699 2.592 4.010 1.00 93.44 71 PHE A O 1
ATOM 561 N N . GLY A 1 72 ? 6.800 4.019 2.274 1.00 94.56 72 GLY A N 1
ATOM 562 C CA . GLY A 1 72 ? 6.095 5.115 2.933 1.00 94.56 72 GLY A CA 1
ATOM 563 C C . GLY A 1 72 ? 4.689 4.716 3.383 1.00 94.56 72 GLY A C 1
ATOM 564 O O . GLY A 1 72 ? 4.329 4.951 4.536 1.00 94.56 72 GLY A O 1
ATOM 565 N N . SER A 1 73 ? 3.919 4.043 2.521 1.00 94.00 73 SER A N 1
ATOM 566 C CA . SER A 1 73 ? 2.592 3.539 2.885 1.00 94.00 73 SER A CA 1
ATOM 567 C C . SER A 1 73 ? 2.673 2.445 3.955 1.00 94.00 73 SER A C 1
ATOM 569 O O . SER A 1 73 ? 1.893 2.453 4.901 1.00 94.00 73 SER A O 1
ATOM 571 N N . LEU A 1 74 ? 3.648 1.533 3.888 1.00 94.19 74 LEU A N 1
ATOM 572 C CA . LEU A 1 74 ? 3.794 0.482 4.901 1.00 94.19 74 LEU A CA 1
ATOM 573 C C . LEU A 1 74 ? 4.136 1.044 6.292 1.00 94.19 74 LEU A C 1
ATOM 575 O O . LEU A 1 74 ? 3.533 0.634 7.285 1.00 94.19 74 LEU A O 1
ATOM 579 N N . ILE A 1 75 ? 5.059 2.008 6.368 1.00 94.19 75 ILE A N 1
ATOM 580 C CA . ILE A 1 75 ? 5.432 2.676 7.625 1.00 94.19 75 ILE A CA 1
ATOM 581 C C . ILE A 1 75 ? 4.245 3.473 8.177 1.00 94.19 75 ILE A C 1
ATOM 583 O O . ILE A 1 75 ? 3.940 3.378 9.366 1.00 94.19 75 ILE A O 1
ATOM 587 N N . ALA A 1 76 ? 3.531 4.211 7.321 1.00 93.62 76 ALA A N 1
ATOM 588 C CA . ALA A 1 76 ? 2.332 4.940 7.723 1.00 93.62 76 ALA A CA 1
ATOM 589 C C . ALA A 1 76 ? 1.237 3.996 8.250 1.00 93.62 76 ALA A C 1
ATOM 591 O O . ALA A 1 76 ? 0.613 4.286 9.269 1.00 93.62 76 ALA A O 1
ATOM 592 N N . ALA A 1 77 ? 1.029 2.840 7.612 1.00 92.25 77 ALA A N 1
ATOM 593 C CA . ALA A 1 77 ? 0.074 1.839 8.078 1.00 92.25 77 ALA A CA 1
ATOM 594 C C . ALA A 1 77 ? 0.473 1.235 9.437 1.00 92.25 77 ALA A C 1
ATOM 596 O O . ALA A 1 77 ? -0.392 1.024 10.286 1.00 92.25 77 ALA A O 1
ATOM 597 N N . ALA A 1 78 ? 1.770 1.009 9.674 1.00 93.38 78 ALA A N 1
ATOM 598 C CA . ALA A 1 78 ? 2.273 0.558 10.972 1.00 93.38 78 ALA A CA 1
ATOM 599 C C . ALA A 1 78 ? 2.048 1.615 12.068 1.00 93.38 78 ALA A C 1
ATOM 601 O O . ALA A 1 78 ? 1.650 1.276 13.182 1.00 93.38 78 ALA A O 1
ATOM 602 N N . TRP A 1 79 ? 2.240 2.898 11.743 1.00 91.69 79 TRP A N 1
ATOM 603 C CA . TRP A 1 79 ? 1.938 3.996 12.661 1.00 91.69 79 TRP A CA 1
ATOM 604 C C . TRP A 1 79 ? 0.444 4.096 12.985 1.00 91.69 79 TRP A C 1
ATOM 606 O O . TRP A 1 79 ? 0.090 4.294 14.142 1.00 91.69 79 TRP A O 1
ATOM 616 N N . ILE A 1 80 ? -0.442 3.925 12.000 1.00 89.06 80 ILE A N 1
ATOM 617 C CA . ILE A 1 80 ? -1.894 3.918 12.240 1.00 89.06 80 ILE A CA 1
ATOM 618 C C . ILE A 1 80 ? -2.267 2.781 13.199 1.00 89.06 80 ILE A C 1
ATOM 620 O O . ILE A 1 80 ? -2.972 3.023 14.174 1.00 89.06 80 ILE A O 1
ATOM 624 N N . LEU A 1 81 ? -1.748 1.569 12.982 1.00 89.44 81 LEU A N 1
ATOM 625 C CA . LEU A 1 81 ? -2.014 0.421 13.851 1.00 89.44 81 LEU A CA 1
ATOM 626 C C . LEU A 1 81 ? -1.545 0.669 15.293 1.00 89.44 81 LEU A C 1
ATOM 628 O O . LEU A 1 81 ? -2.349 0.635 16.220 1.00 89.44 81 LEU A O 1
ATOM 632 N N . PHE A 1 82 ? -0.252 0.932 15.492 1.00 88.56 82 PHE A N 1
ATOM 633 C CA . PHE A 1 82 ? 0.300 1.023 16.844 1.00 88.56 82 PHE A CA 1
ATOM 634 C C . PHE A 1 82 ? 0.020 2.368 17.510 1.00 88.56 82 PHE A C 1
ATOM 636 O O . PHE A 1 82 ? -0.354 2.423 18.677 1.00 88.56 82 PHE A O 1
ATOM 643 N N . GLY A 1 83 ? 0.192 3.456 16.767 1.00 85.62 83 GLY A N 1
ATOM 644 C CA . GLY A 1 83 ? -0.002 4.806 17.267 1.00 85.62 83 GLY A CA 1
ATOM 645 C C . GLY A 1 83 ? -1.471 5.100 17.531 1.00 85.62 83 GLY A C 1
ATOM 646 O O . GLY A 1 83 ? -1.811 5.508 18.633 1.00 85.62 83 GLY A O 1
ATOM 647 N N . PHE A 1 84 ? -2.358 4.900 16.557 1.00 83.25 84 PHE A N 1
ATOM 648 C CA . PHE A 1 84 ? -3.746 5.350 16.695 1.00 83.25 84 PHE A CA 1
ATOM 649 C C . PHE A 1 84 ? -4.645 4.344 17.424 1.00 83.25 84 PHE A C 1
ATOM 651 O O . PHE A 1 84 ? -5.407 4.758 18.295 1.00 83.25 84 PHE A O 1
ATOM 658 N N . TYR A 1 85 ? -4.547 3.051 17.102 1.00 84.56 85 TYR A N 1
ATOM 659 C CA . TYR A 1 85 ? -5.433 2.027 17.670 1.00 84.56 85 TYR A CA 1
ATOM 660 C C . TYR A 1 85 ? -4.882 1.440 18.979 1.00 84.56 85 TYR A C 1
ATOM 662 O O . TYR A 1 85 ? -5.508 1.600 20.020 1.00 84.56 85 TYR A O 1
ATOM 670 N N . VAL A 1 86 ? -3.663 0.886 18.971 1.00 83.81 86 VAL A N 1
ATOM 671 C CA . VAL A 1 86 ? -3.130 0.142 20.134 1.00 83.81 86 VAL A CA 1
ATOM 672 C C . VAL A 1 86 ? -2.794 1.036 21.336 1.00 83.81 86 VAL A C 1
ATOM 674 O O . VAL A 1 86 ? -3.062 0.661 22.475 1.00 83.81 86 VAL A O 1
ATOM 677 N N . VAL A 1 87 ? -2.165 2.198 21.119 1.00 82.88 87 VAL A N 1
ATOM 678 C CA . VAL A 1 87 ? -1.652 3.032 22.227 1.00 82.88 87 VAL A CA 1
ATOM 679 C C . VAL A 1 87 ? -2.639 4.114 22.664 1.00 82.88 87 VAL A C 1
ATOM 681 O O . VAL A 1 87 ? -2.770 4.370 23.859 1.00 82.88 87 VAL A O 1
ATOM 684 N N . ASN A 1 88 ? -3.315 4.775 21.721 1.00 75.19 88 ASN A N 1
ATOM 685 C CA . ASN A 1 88 ? -4.064 6.000 22.019 1.00 75.19 88 ASN A CA 1
ATOM 686 C C . ASN A 1 88 ? -5.571 5.801 22.245 1.00 75.19 88 ASN A C 1
ATOM 688 O O . ASN A 1 88 ? -6.197 6.707 22.790 1.00 75.19 88 ASN A O 1
ATOM 692 N N . ASN A 1 89 ? -6.169 4.664 21.867 1.00 69.25 89 ASN A N 1
ATOM 693 C CA . ASN A 1 89 ? -7.627 4.494 21.919 1.00 69.25 89 ASN A CA 1
ATOM 694 C C . ASN A 1 89 ? -8.076 3.115 22.443 1.00 69.25 89 ASN A C 1
ATOM 696 O O . ASN A 1 89 ? -8.691 2.351 21.704 1.00 69.25 89 ASN A O 1
ATOM 700 N N . PRO A 1 90 ? -7.895 2.815 23.744 1.00 66.12 90 PRO A N 1
ATOM 701 C CA . PRO A 1 90 ? -8.282 1.524 24.330 1.00 66.12 90 PRO A CA 1
ATOM 702 C C . PRO A 1 90 ? -9.799 1.231 24.318 1.00 66.12 90 PRO A C 1
ATOM 704 O O . PRO A 1 90 ? -10.214 0.148 24.722 1.00 66.12 90 PRO A O 1
ATOM 707 N N . GLY A 1 91 ? -10.641 2.187 23.904 1.00 67.31 91 GLY A N 1
ATOM 708 C CA . GLY A 1 91 ? -12.093 2.018 23.766 1.00 67.31 91 GLY A CA 1
ATOM 709 C C . GLY A 1 91 ? -12.574 1.695 22.346 1.00 67.31 91 GLY A C 1
ATOM 710 O O . GLY A 1 91 ? -13.764 1.447 22.170 1.00 67.31 91 GLY A O 1
ATOM 711 N N . ILE A 1 92 ? -11.683 1.713 21.349 1.00 74.12 92 ILE A N 1
ATOM 712 C CA . ILE A 1 92 ? -12.000 1.438 19.942 1.00 74.12 92 ILE A CA 1
ATOM 713 C C . ILE A 1 92 ? -11.445 0.048 19.598 1.00 74.12 92 ILE A C 1
ATOM 715 O O . ILE A 1 92 ? -10.332 -0.271 20.007 1.00 74.12 92 ILE A O 1
ATOM 719 N N . PRO A 1 93 ? -12.184 -0.806 18.871 1.00 80.06 93 PRO A N 1
ATOM 720 C CA . PRO A 1 93 ? -11.672 -2.110 18.462 1.00 80.06 93 PRO A CA 1
ATOM 721 C C . PRO A 1 93 ? -10.443 -1.970 17.556 1.00 80.06 93 PRO A C 1
ATOM 723 O O . PRO A 1 93 ? -10.440 -1.164 16.632 1.00 80.06 93 PRO A O 1
ATOM 726 N N . ASP A 1 94 ? -9.428 -2.810 17.771 1.00 85.62 94 ASP A N 1
ATOM 727 C CA . ASP A 1 94 ? -8.150 -2.761 17.037 1.00 85.62 94 ASP A CA 1
ATOM 728 C C . ASP A 1 94 ? -8.239 -3.266 15.584 1.00 85.62 94 ASP A C 1
ATOM 730 O O . ASP A 1 94 ? -7.336 -3.039 14.772 1.00 85.62 94 ASP A O 1
ATOM 734 N N . TRP A 1 95 ? -9.325 -3.968 15.236 1.00 87.00 95 TRP A N 1
ATOM 735 C CA . TRP A 1 95 ? -9.504 -4.615 13.931 1.00 87.00 95 TRP A CA 1
ATOM 736 C C . TRP A 1 95 ? -9.306 -3.685 12.722 1.00 87.00 95 TRP A C 1
ATOM 738 O O . TRP A 1 95 ? -8.593 -4.087 11.800 1.00 87.00 95 TRP A O 1
ATOM 748 N N . PRO A 1 96 ? -9.842 -2.447 12.687 1.00 87.38 96 PRO A N 1
ATOM 749 C CA . PRO A 1 96 ? -9.637 -1.539 11.562 1.00 87.38 96 PRO A CA 1
ATOM 750 C C . PRO A 1 96 ? -8.162 -1.174 11.362 1.00 87.38 96 PRO A C 1
ATOM 752 O O . PRO A 1 96 ? -7.683 -1.129 10.227 1.00 87.38 96 PRO A O 1
ATOM 755 N N . GLY A 1 97 ? -7.411 -0.981 12.451 1.00 88.00 97 GLY A N 1
ATOM 756 C CA . GLY A 1 97 ? -5.968 -0.745 12.393 1.00 88.00 97 GLY A CA 1
ATOM 757 C C . GLY A 1 97 ? -5.218 -1.935 11.794 1.00 88.00 97 GLY A C 1
ATOM 758 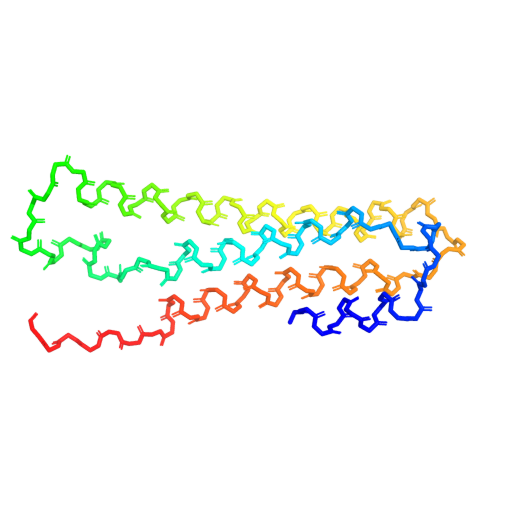O O . GLY A 1 97 ? -4.383 -1.767 10.899 1.00 88.00 97 GLY A O 1
ATOM 759 N N . VAL A 1 98 ? -5.560 -3.153 12.232 1.00 90.94 98 VAL A N 1
ATOM 760 C CA . VAL A 1 98 ? -4.962 -4.396 11.714 1.00 90.94 98 VAL A CA 1
ATOM 761 C C . VAL A 1 98 ? -5.306 -4.586 10.238 1.00 90.94 98 VAL A C 1
ATOM 763 O O . VAL A 1 98 ? -4.431 -4.928 9.442 1.00 90.94 98 VAL A O 1
ATOM 766 N N . ALA A 1 99 ? -6.548 -4.302 9.847 1.00 91.88 99 ALA A N 1
ATOM 767 C CA . ALA A 1 99 ? -7.015 -4.393 8.471 1.00 91.88 99 ALA A CA 1
ATOM 768 C C . ALA A 1 99 ? -6.236 -3.458 7.530 1.00 91.88 99 ALA A C 1
ATOM 770 O O . ALA A 1 99 ? -5.790 -3.896 6.466 1.00 91.88 99 ALA A O 1
ATOM 771 N N . VAL A 1 100 ? -6.007 -2.198 7.925 1.00 92.12 100 VAL A N 1
ATOM 772 C CA . VAL A 1 100 ? -5.224 -1.230 7.131 1.00 92.12 100 VAL A CA 1
ATOM 773 C C . VAL A 1 100 ? -3.763 -1.656 7.015 1.00 92.12 100 VAL A C 1
ATOM 775 O O . VAL A 1 100 ? -3.187 -1.588 5.923 1.00 92.12 100 VAL A O 1
ATOM 778 N N . PHE A 1 101 ? -3.156 -2.136 8.102 1.00 94.12 101 PHE A N 1
ATOM 779 C CA . PHE A 1 101 ? -1.794 -2.664 8.056 1.00 94.12 101 PHE A CA 1
ATOM 780 C C . PHE A 1 101 ? -1.690 -3.869 7.116 1.00 94.12 101 PHE A C 1
ATOM 782 O O . PHE A 1 101 ? -0.856 -3.881 6.207 1.00 94.12 101 PHE A O 1
ATOM 789 N N . LEU A 1 102 ? -2.586 -4.844 7.271 1.00 93.62 102 LEU A N 1
ATOM 790 C CA . LEU A 1 102 ? -2.596 -6.058 6.464 1.00 93.62 102 LEU A CA 1
ATOM 791 C C . LEU A 1 102 ? -2.874 -5.755 4.986 1.00 93.62 102 LEU A C 1
ATOM 793 O O . LEU A 1 102 ? -2.258 -6.359 4.108 1.00 93.62 102 LEU A O 1
ATOM 797 N N . GLN A 1 103 ? -3.739 -4.782 4.682 1.00 94.62 103 GLN A N 1
ATOM 798 C CA . GLN A 1 103 ? -3.945 -4.308 3.316 1.00 94.62 103 GLN A CA 1
ATOM 799 C C . GLN A 1 103 ? -2.630 -3.836 2.687 1.00 94.62 103 GLN A C 1
ATOM 801 O O . GLN A 1 103 ? -2.291 -4.291 1.591 1.00 94.62 103 GLN A O 1
ATOM 806 N N . ASN A 1 104 ? -1.918 -2.929 3.360 1.00 94.50 104 ASN A N 1
ATOM 807 C CA . ASN A 1 104 ? -0.682 -2.339 2.850 1.00 94.50 104 ASN A CA 1
ATOM 808 C C . ASN A 1 104 ? 0.431 -3.383 2.730 1.00 94.50 104 ASN A C 1
ATOM 810 O O . ASN A 1 104 ? 1.088 -3.450 1.693 1.00 94.50 104 ASN A O 1
ATOM 814 N N . ALA A 1 105 ? 0.581 -4.253 3.731 1.00 94.31 105 ALA A N 1
ATOM 815 C CA . ALA A 1 105 ? 1.552 -5.342 3.711 1.00 94.31 105 ALA A CA 1
ATOM 816 C C . ALA A 1 105 ? 1.303 -6.304 2.540 1.00 94.31 105 ALA A C 1
ATOM 818 O O . ALA A 1 105 ? 2.217 -6.593 1.772 1.00 94.31 105 ALA A O 1
ATOM 819 N N . LEU A 1 106 ? 0.059 -6.754 2.340 1.00 94.31 106 LEU A N 1
ATOM 820 C CA . LEU A 1 106 ? -0.274 -7.678 1.253 1.00 94.31 106 LEU A CA 1
ATOM 821 C C . LEU A 1 106 ? -0.071 -7.055 -0.133 1.00 94.31 106 LEU A C 1
ATOM 823 O O . LEU A 1 106 ? 0.386 -7.743 -1.043 1.00 94.31 106 LEU A O 1
ATOM 827 N N . ILE A 1 107 ? -0.406 -5.774 -0.318 1.00 94.25 107 ILE A N 1
ATOM 828 C CA . ILE A 1 107 ? -0.170 -5.079 -1.595 1.00 94.25 107 ILE A CA 1
ATOM 829 C C . ILE A 1 107 ? 1.333 -4.915 -1.839 1.00 94.25 107 ILE A C 1
ATOM 831 O O . ILE A 1 107 ? 1.805 -5.188 -2.943 1.00 94.25 107 ILE A O 1
ATOM 835 N N . PHE A 1 108 ? 2.092 -4.539 -0.809 1.00 93.38 108 PHE A N 1
ATOM 836 C CA . PHE A 1 108 ? 3.539 -4.397 -0.900 1.00 93.38 108 PHE A CA 1
ATOM 837 C C . PHE A 1 108 ? 4.214 -5.730 -1.241 1.00 93.38 108 PHE A C 1
ATOM 839 O O . PHE A 1 108 ? 4.944 -5.804 -2.227 1.00 93.38 108 PHE A O 1
ATOM 846 N N . PHE A 1 109 ? 3.911 -6.814 -0.521 1.00 92.88 109 PHE A N 1
ATOM 847 C CA . PHE A 1 109 ? 4.467 -8.133 -0.832 1.00 92.88 109 PHE A CA 1
ATOM 848 C C . PHE A 1 109 ? 4.044 -8.633 -2.211 1.00 92.88 109 PHE A C 1
ATOM 850 O O . PHE A 1 109 ? 4.883 -9.152 -2.942 1.00 92.88 109 PHE A O 1
ATOM 857 N N . SER A 1 110 ? 2.788 -8.413 -2.611 1.00 91.62 110 SER A N 1
ATOM 858 C CA . SER A 1 110 ? 2.335 -8.711 -3.974 1.00 91.62 110 SER A CA 1
ATOM 859 C C . SER A 1 110 ? 3.169 -7.964 -5.019 1.00 91.62 110 SER A C 1
ATOM 861 O O . SER A 1 110 ? 3.573 -8.553 -6.018 1.00 91.62 110 SER A O 1
ATOM 863 N N . SER A 1 111 ? 3.509 -6.693 -4.765 1.00 91.06 111 SER A N 1
ATOM 864 C CA . SER A 1 111 ? 4.351 -5.910 -5.675 1.00 91.06 111 SER A CA 1
ATOM 865 C C . SER A 1 111 ? 5.755 -6.499 -5.830 1.00 91.06 111 SER A C 1
ATOM 867 O O . SER A 1 111 ? 6.256 -6.571 -6.948 1.00 91.06 111 SER A O 1
ATOM 869 N N . LEU A 1 112 ? 6.355 -6.985 -4.737 1.00 89.88 112 LEU A N 1
ATOM 870 C CA . LEU A 1 112 ? 7.668 -7.632 -4.759 1.00 89.88 112 LEU A CA 1
ATOM 871 C C . LEU A 1 112 ? 7.617 -8.983 -5.473 1.00 89.88 112 LEU A C 1
ATOM 873 O O . LEU A 1 112 ? 8.466 -9.267 -6.316 1.00 89.88 112 LEU A O 1
ATOM 877 N N . ILE A 1 113 ? 6.609 -9.802 -5.159 1.00 90.38 113 ILE A N 1
ATOM 878 C CA . ILE A 1 113 ? 6.423 -11.121 -5.770 1.00 90.38 113 ILE A CA 1
ATOM 879 C C . ILE A 1 113 ? 6.191 -10.973 -7.273 1.00 90.38 113 ILE A C 1
ATOM 881 O O . ILE A 1 113 ? 6.799 -11.697 -8.051 1.00 90.38 113 ILE A O 1
ATOM 885 N N . PHE A 1 114 ? 5.369 -10.018 -7.708 1.00 87.69 114 PHE A N 1
ATOM 886 C CA . PHE A 1 114 ? 5.129 -9.795 -9.133 1.00 87.69 114 PHE A CA 1
ATOM 887 C C . PHE A 1 114 ? 6.386 -9.289 -9.853 1.00 87.69 114 PHE A C 1
ATOM 889 O O . PHE A 1 114 ? 6.699 -9.747 -10.952 1.00 87.69 114 PHE A O 1
ATOM 896 N N . LYS A 1 115 ? 7.146 -8.385 -9.223 1.00 86.75 115 LYS A N 1
ATOM 897 C CA . LYS A 1 115 ? 8.363 -7.820 -9.811 1.00 86.75 115 LYS A CA 1
ATOM 898 C C . LYS A 1 115 ? 9.481 -8.848 -9.970 1.00 86.75 115 LYS A C 1
ATOM 900 O O . LYS A 1 115 ? 10.100 -8.912 -11.034 1.00 86.75 115 LYS A O 1
ATOM 905 N N . PHE A 1 116 ? 9.750 -9.617 -8.913 1.00 82.56 116 PHE A N 1
ATOM 906 C CA . PHE A 1 116 ? 10.894 -10.531 -8.831 1.00 82.56 116 PHE A CA 1
ATOM 907 C C . PHE A 1 116 ? 10.553 -11.985 -9.160 1.00 82.56 116 PHE A C 1
ATOM 909 O O . PHE A 1 116 ? 11.437 -12.741 -9.543 1.00 82.56 116 PHE A O 1
ATOM 916 N N . GLY A 1 117 ? 9.291 -12.387 -9.021 1.00 79.81 117 GLY A N 1
ATOM 917 C CA . GLY A 1 117 ? 8.825 -13.734 -9.357 1.00 79.81 117 GLY A CA 1
ATOM 918 C C . GLY A 1 117 ? 8.543 -13.930 -10.845 1.00 79.81 117 GLY A C 1
ATOM 919 O O . GLY A 1 117 ? 8.414 -15.066 -11.293 1.00 79.81 117 GLY A O 1
ATOM 920 N N . ARG A 1 118 ? 8.460 -12.849 -11.631 1.00 75.31 118 ARG A N 1
ATOM 921 C CA . ARG A 1 118 ? 8.305 -12.949 -13.082 1.00 75.31 118 ARG A CA 1
ATOM 922 C C . ARG A 1 118 ? 9.634 -13.360 -13.715 1.00 75.31 118 ARG A C 1
ATOM 924 O O . ARG A 1 118 ? 10.556 -12.551 -13.813 1.00 75.31 118 ARG A O 1
ATOM 931 N N . THR A 1 119 ? 9.704 -14.605 -14.178 1.00 64.44 119 THR A N 1
ATOM 932 C CA . THR A 1 119 ? 10.735 -15.065 -15.109 1.00 64.44 119 THR A CA 1
ATOM 933 C C . THR A 1 119 ? 10.507 -14.367 -16.446 1.00 64.44 119 THR A C 1
ATOM 935 O O . THR A 1 119 ? 9.618 -14.728 -17.213 1.00 64.44 119 THR A O 1
ATOM 938 N N . GLU A 1 120 ? 11.261 -13.301 -16.707 1.00 59.88 120 GLU A N 1
ATOM 939 C CA . GLU A 1 120 ? 11.445 -12.828 -18.077 1.00 59.88 120 GLU A CA 1
ATOM 940 C C . GLU A 1 120 ? 12.394 -13.843 -18.726 1.00 59.88 120 GLU A C 1
ATOM 942 O O . GLU A 1 120 ? 13.603 -13.770 -18.511 1.00 59.88 120 GLU A O 1
ATOM 947 N N . ASP A 1 121 ? 11.846 -14.862 -19.400 1.00 47.12 121 ASP A N 1
ATOM 948 C CA . ASP A 1 121 ? 12.676 -15.793 -20.159 1.00 47.12 121 ASP A CA 1
ATOM 949 C C . ASP A 1 121 ? 13.515 -14.989 -21.160 1.00 47.12 121 ASP A C 1
ATOM 951 O O . ASP A 1 121 ? 12.986 -14.263 -22.006 1.00 47.12 121 ASP A O 1
ATOM 955 N N . LEU A 1 122 ? 14.833 -15.125 -21.022 1.00 48.22 122 LEU A N 1
ATOM 956 C CA . LEU A 1 122 ? 15.874 -14.541 -21.864 1.00 48.22 122 LEU A CA 1
ATOM 957 C C . LEU A 1 122 ? 15.900 -15.243 -23.241 1.00 48.22 122 LEU A C 1
ATOM 959 O O . LEU A 1 122 ? 16.887 -15.865 -23.621 1.00 48.22 122 LEU A O 1
ATOM 963 N N . TRP A 1 123 ? 14.795 -15.208 -23.987 1.00 51.88 123 TRP A N 1
ATOM 964 C CA . TRP A 1 123 ? 14.807 -15.562 -25.410 1.00 51.88 123 TRP A CA 1
ATOM 965 C C . TRP A 1 123 ? 14.859 -14.281 -26.235 1.00 51.88 123 TRP A C 1
ATOM 967 O O . TRP A 1 123 ? 13.835 -13.773 -26.697 1.00 51.88 123 TRP A O 1
ATOM 977 N N . GLY A 1 124 ? 16.084 -13.778 -26.378 1.00 43.31 124 GLY A N 1
ATOM 978 C CA . GLY A 1 124 ? 16.463 -12.626 -27.190 1.00 43.31 124 GLY A CA 1
ATOM 979 C C . GLY A 1 124 ? 17.809 -12.090 -26.757 1.00 43.31 124 GLY A C 1
ATOM 980 O O . GLY A 1 124 ? 17.789 -11.207 -25.880 1.00 43.31 124 GLY A O 1
#

Organism: Magallana gigas (NCBI:txid29159)

InterPro domains:
  IPR007919 Uncharacterised protein family UPF0220 [PF05255] (1-123)
  IPR007919 Uncharacterised protein family UPF0220 [PTHR13180] (1-121)

Radius of gyration: 18.04 Å; chains: 1; bounding box: 39×26×52 Å

Sequence (124 aa):
GWWIVIDAAAMYPDEKDFNKAFHTCGVFATLAFFFINSVSNGQIRGESYTDGCLGQTAARVWLFIGFLMGFGSLIAAAWILFGFYVVNNPGIPDWPGVAVFLQNALIFFSSLIFKFGRTEDLWG

pLDDT: mean 82.76, std 12.39, range [43.31, 95.25]

Secondary structure (DSSP, 8-state):
-HHHHHHHHHH--STTTS-GGGHHHHHHHHHHHHHHHSS-HHHHHT--S---TTHHHHHHHHHHHHHHHHHHHHHHHHHIIIIIIIIT-TTS-SHHHHHHHHHHHHHHHHHHHHHHH-------